Protein AF-A0A2V6Z487-F1 (afdb_monomer_lite)

Sequence (80 aa):
ARRGARSPQDYADCMAIMTEIGVIDLDLGTRLMRMSRFRNLLVHLYARVNDGEVHRVIREDLGDLERYLASVGRYLKAEI

Foldseek 3Di:
DPPPFDDAPFQLSVLVRCCVVPLAPPVLSVLRSVVRVVVVCCPPVVVPDDVVVVVCCVPPVCVSVVSNVVSNVVVVVVVD

pLDDT: mean 90.5, std 10.09, range [49.44, 98.0]

Radius of gyration: 14.31 Å; chains: 1; bounding box: 37×22×38 Å

Structure (mmCIF, N/CA/C/O backbone):
data_AF-A0A2V6Z487-F1
#
_entry.id   AF-A0A2V6Z487-F1
#
loop_
_atom_site.group_PDB
_atom_site.id
_atom_site.type_symbol
_atom_site.label_atom_id
_atom_site.label_alt_id
_atom_site.label_comp_id
_atom_site.label_asym_id
_atom_site.label_entity_id
_atom_site.label_seq_id
_atom_site.pdbx_PDB_ins_code
_atom_site.Cartn_x
_atom_site.Cartn_y
_atom_site.Cartn_z
_atom_site.occupancy
_atom_site.B_iso_or_equiv
_atom_site.auth_seq_id
_atom_site.auth_comp_id
_atom_site.auth_asym_id
_atom_site.auth_atom_id
_atom_site.pdbx_PDB_model_num
ATOM 1 N N . ALA A 1 1 ? 20.713 -4.599 -9.027 1.00 49.44 1 ALA A N 1
ATOM 2 C CA . ALA A 1 1 ? 20.898 -3.352 -9.797 1.00 49.44 1 ALA A CA 1
ATOM 3 C C . ALA A 1 1 ? 19.877 -2.312 -9.334 1.00 49.44 1 ALA A C 1
ATOM 5 O O . ALA A 1 1 ? 18.729 -2.685 -9.115 1.00 49.44 1 ALA A O 1
ATOM 6 N N . ARG A 1 2 ? 20.265 -1.038 -9.157 1.00 57.22 2 ARG A N 1
ATOM 7 C CA . ARG A 1 2 ? 19.293 0.067 -9.037 1.00 57.22 2 ARG A CA 1
ATOM 8 C C . ARG A 1 2 ? 18.617 0.203 -10.405 1.00 57.22 2 ARG A C 1
ATOM 10 O O . ARG A 1 2 ? 19.294 0.560 -11.361 1.00 57.22 2 ARG A O 1
ATOM 17 N N . ARG A 1 3 ? 17.329 -0.137 -10.515 1.00 66.38 3 ARG A N 1
ATOM 18 C CA . ARG A 1 3 ? 16.567 -0.149 -11.784 1.00 66.38 3 ARG A CA 1
ATOM 19 C C . ARG A 1 3 ? 16.201 1.262 -12.285 1.00 66.38 3 ARG A C 1
ATOM 21 O O . ARG A 1 3 ? 15.073 1.499 -12.684 1.00 66.38 3 ARG A O 1
ATOM 28 N N . GLY A 1 4 ? 17.104 2.235 -12.153 1.00 69.75 4 GLY A N 1
ATOM 29 C CA . GLY A 1 4 ? 16.842 3.640 -12.503 1.00 69.75 4 GLY A CA 1
ATOM 30 C C . GLY A 1 4 ? 15.816 4.364 -11.617 1.00 69.75 4 GLY A C 1
ATOM 31 O O . GLY A 1 4 ? 15.620 5.562 -11.778 1.00 69.75 4 GLY A O 1
ATOM 32 N N . ALA A 1 5 ? 15.191 3.673 -10.661 1.00 80.56 5 ALA A N 1
ATOM 33 C CA . ALA A 1 5 ? 14.241 4.262 -9.732 1.00 80.56 5 ALA A CA 1
ATOM 34 C C . ALA A 1 5 ? 14.928 5.175 -8.703 1.00 80.56 5 ALA A C 1
ATOM 36 O O . ALA A 1 5 ? 16.005 4.859 -8.180 1.00 80.56 5 ALA A O 1
ATOM 37 N N . ARG A 1 6 ? 14.262 6.286 -8.380 1.00 91.44 6 ARG A N 1
ATOM 38 C CA . ARG A 1 6 ? 14.608 7.144 -7.240 1.00 91.44 6 ARG A CA 1
ATOM 39 C C . ARG A 1 6 ? 14.452 6.383 -5.917 1.00 91.44 6 ARG A C 1
ATOM 41 O O . ARG A 1 6 ? 13.748 5.379 -5.845 1.00 91.44 6 ARG A O 1
ATOM 48 N N . SER A 1 7 ? 15.095 6.869 -4.859 1.00 90.94 7 SER A N 1
ATOM 49 C CA . SER A 1 7 ? 14.885 6.321 -3.515 1.00 90.94 7 SER A CA 1
ATOM 50 C C . SER A 1 7 ? 13.491 6.698 -2.992 1.00 90.94 7 SER A C 1
ATOM 52 O O . SER A 1 7 ? 13.104 7.861 -3.148 1.00 90.94 7 SER A O 1
ATOM 54 N N . PRO A 1 8 ? 12.758 5.767 -2.355 1.00 93.50 8 PRO A N 1
ATOM 55 C CA . PRO A 1 8 ? 11.496 6.084 -1.698 1.00 93.50 8 PRO A CA 1
ATOM 56 C C . PRO A 1 8 ? 11.727 6.941 -0.451 1.00 93.50 8 PRO A C 1
ATOM 58 O O . PRO A 1 8 ? 12.696 6.735 0.283 1.00 93.50 8 PRO A O 1
ATOM 61 N N . GLN A 1 9 ? 10.816 7.877 -0.200 1.00 94.06 9 GLN A N 1
ATOM 62 C CA . GLN A 1 9 ? 10.775 8.681 1.024 1.00 94.06 9 GLN A CA 1
ATOM 63 C C . GLN A 1 9 ? 10.016 7.974 2.155 1.00 94.06 9 GLN A C 1
ATOM 65 O O . GLN A 1 9 ? 10.367 8.121 3.324 1.00 94.06 9 GLN A O 1
ATOM 70 N N . ASP A 1 10 ? 8.995 7.185 1.810 1.00 93.94 10 ASP A N 1
ATOM 71 C CA . ASP A 1 10 ? 8.197 6.391 2.740 1.00 93.94 10 ASP A CA 1
ATOM 72 C C . ASP A 1 10 ? 7.600 5.140 2.057 1.00 93.94 10 ASP A C 1
ATOM 74 O O . ASP A 1 10 ? 7.859 4.854 0.887 1.00 93.94 10 ASP A O 1
ATOM 78 N N . TYR A 1 11 ? 6.794 4.367 2.793 1.00 92.75 11 TYR A N 1
ATOM 79 C CA . TYR A 1 11 ? 6.168 3.150 2.265 1.00 92.75 11 TYR A CA 1
ATOM 80 C C . TYR A 1 11 ? 5.131 3.397 1.164 1.00 92.75 11 TYR A C 1
ATOM 82 O O . TYR A 1 11 ? 4.995 2.558 0.275 1.00 92.75 11 TYR A O 1
ATOM 90 N N . ALA A 1 12 ? 4.387 4.504 1.212 1.00 96.06 12 ALA A N 1
ATOM 91 C CA . ALA A 1 12 ? 3.455 4.833 0.138 1.00 96.06 12 ALA A CA 1
ATOM 92 C C . ALA A 1 12 ? 4.237 5.219 -1.126 1.00 96.06 12 ALA A C 1
ATOM 94 O O . ALA A 1 12 ? 3.873 4.821 -2.230 1.00 96.06 12 ALA A O 1
ATOM 95 N N . ASP A 1 13 ? 5.357 5.913 -0.956 1.00 96.31 13 ASP A N 1
ATOM 96 C CA . ASP A 1 13 ? 6.246 6.312 -2.036 1.00 96.31 13 ASP A CA 1
ATOM 97 C C . ASP A 1 13 ? 6.910 5.110 -2.730 1.00 96.31 13 ASP A C 1
ATOM 99 O O . ASP A 1 13 ? 7.107 5.129 -3.942 1.00 96.31 13 ASP A O 1
ATOM 103 N N . CYS A 1 14 ? 7.150 4.003 -2.012 1.00 95.62 14 CYS A N 1
ATOM 10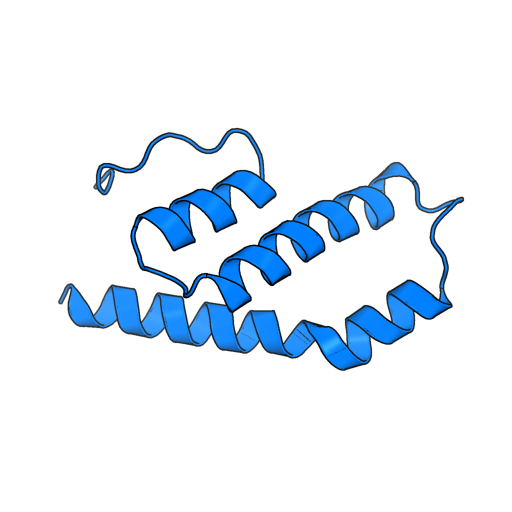4 C CA . CYS A 1 14 ? 7.525 2.732 -2.644 1.00 95.62 14 CYS A CA 1
ATOM 105 C C . CYS A 1 14 ? 6.488 2.288 -3.689 1.00 95.62 14 CYS A C 1
ATOM 107 O O . CYS A 1 14 ? 6.856 1.906 -4.798 1.00 95.62 14 CYS A O 1
ATOM 109 N N . MET A 1 15 ? 5.196 2.353 -3.352 1.00 96.62 15 MET A N 1
ATOM 110 C CA . MET A 1 15 ? 4.116 1.937 -4.256 1.00 96.62 15 MET A CA 1
ATOM 111 C C . MET A 1 15 ? 3.968 2.907 -5.433 1.00 96.62 15 MET A C 1
ATOM 113 O O . MET A 1 15 ? 3.727 2.471 -6.560 1.00 96.62 15 MET A O 1
ATOM 117 N N . ALA A 1 16 ? 4.182 4.206 -5.199 1.00 96.81 16 ALA A N 1
ATOM 118 C CA . ALA A 1 16 ? 4.229 5.211 -6.258 1.00 96.81 16 ALA A CA 1
ATOM 119 C C . ALA A 1 16 ? 5.350 4.903 -7.261 1.00 96.81 16 ALA A C 1
ATOM 121 O O . ALA A 1 16 ? 5.079 4.743 -8.448 1.00 96.81 16 ALA A O 1
ATOM 122 N N . ILE A 1 17 ? 6.578 4.690 -6.781 1.00 96.38 17 ILE A N 1
ATOM 123 C CA . ILE A 1 17 ? 7.728 4.342 -7.626 1.00 96.38 17 ILE A CA 1
ATOM 124 C C . ILE A 1 17 ? 7.459 3.061 -8.417 1.00 96.38 17 ILE A C 1
ATOM 126 O O . ILE A 1 17 ? 7.703 3.025 -9.617 1.00 96.38 17 ILE A O 1
ATOM 130 N N . MET A 1 18 ? 6.929 2.013 -7.779 1.00 95.56 18 MET A N 1
ATOM 131 C CA . MET A 1 18 ? 6.601 0.758 -8.468 1.00 95.56 18 MET A CA 1
ATOM 132 C C . MET A 1 18 ? 5.562 0.943 -9.579 1.00 95.56 18 MET A C 1
ATOM 134 O O . MET A 1 18 ? 5.613 0.229 -10.579 1.00 95.56 18 MET A O 1
ATOM 138 N N . THR A 1 19 ? 4.657 1.908 -9.424 1.00 96.56 19 THR A N 1
ATOM 139 C CA . THR A 1 19 ? 3.707 2.307 -10.469 1.00 96.56 19 THR A CA 1
ATOM 140 C C . THR A 1 19 ? 4.413 3.082 -11.585 1.00 96.56 19 THR A C 1
ATOM 142 O O . THR A 1 19 ? 4.219 2.769 -12.756 1.00 96.56 19 THR A O 1
ATOM 145 N N . GLU A 1 20 ? 5.280 4.044 -11.237 1.00 95.19 20 GLU A N 1
ATOM 146 C CA . GLU A 1 20 ? 6.071 4.851 -12.185 1.00 95.19 20 GLU A CA 1
ATOM 147 C C . GLU A 1 20 ? 6.921 3.971 -13.119 1.00 95.19 20 GLU A C 1
ATOM 149 O O . GLU A 1 20 ? 7.003 4.239 -14.315 1.00 95.19 20 GLU A O 1
ATOM 154 N N . ILE A 1 21 ? 7.520 2.898 -12.589 1.00 93.44 21 ILE A N 1
ATOM 155 C CA . ILE A 1 21 ? 8.338 1.955 -13.372 1.00 93.44 21 ILE A CA 1
ATOM 156 C C . ILE A 1 21 ? 7.539 0.780 -13.966 1.00 93.44 21 ILE A C 1
ATOM 158 O O . ILE A 1 21 ? 8.134 -0.160 -14.492 1.00 93.44 21 ILE A O 1
ATOM 162 N N . GLY A 1 22 ? 6.206 0.803 -13.871 1.00 93.62 22 GLY A N 1
ATOM 163 C CA . GLY A 1 22 ? 5.322 -0.173 -14.518 1.00 93.62 22 GLY A CA 1
ATOM 164 C C . GLY A 1 22 ? 5.300 -1.573 -13.895 1.00 93.62 22 GLY A C 1
ATOM 165 O O . GLY A 1 22 ? 4.875 -2.523 -14.551 1.00 93.62 22 GLY A O 1
ATOM 166 N N . VAL A 1 23 ? 5.738 -1.736 -12.642 1.00 96.00 23 VAL A N 1
ATOM 167 C CA . VAL A 1 23 ? 5.661 -3.029 -11.930 1.00 96.00 23 VAL A CA 1
ATOM 168 C C . VAL A 1 23 ? 4.218 -3.358 -11.544 1.00 96.00 23 VAL A C 1
ATOM 170 O O . VAL A 1 23 ? 3.821 -4.522 -11.562 1.00 96.00 23 VAL A O 1
ATOM 173 N N . ILE A 1 24 ? 3.438 -2.339 -11.185 1.00 97.31 24 ILE A N 1
ATOM 174 C CA . ILE A 1 24 ? 2.013 -2.432 -10.854 1.00 97.31 24 ILE A CA 1
ATOM 175 C C . ILE A 1 24 ? 1.229 -1.383 -11.642 1.00 97.31 24 ILE A C 1
ATOM 177 O O . ILE A 1 24 ? 1.773 -0.344 -12.010 1.00 97.31 24 ILE A O 1
ATOM 181 N N . ASP A 1 25 ? -0.048 -1.659 -11.905 1.00 97.75 25 ASP A N 1
ATOM 182 C CA . ASP A 1 25 ? -0.936 -0.702 -12.564 1.00 97.75 25 ASP A CA 1
ATOM 183 C C . ASP A 1 25 ? -1.328 0.465 -11.632 1.00 97.75 25 ASP A C 1
ATOM 185 O O . ASP A 1 25 ? -1.176 0.392 -10.410 1.00 97.75 25 ASP A O 1
ATOM 189 N N . LEU A 1 26 ? -1.835 1.556 -12.217 1.00 97.81 26 LEU A N 1
ATOM 190 C CA . LEU A 1 26 ? -2.175 2.786 -11.492 1.00 97.81 26 LEU A CA 1
ATOM 191 C C . LEU A 1 26 ? -3.282 2.596 -10.442 1.00 97.81 26 LEU A C 1
ATOM 193 O O . LEU A 1 26 ? -3.242 3.241 -9.388 1.00 97.81 26 LEU A O 1
ATOM 197 N N . ASP A 1 27 ? -4.261 1.730 -10.714 1.00 98.00 27 ASP A N 1
ATOM 198 C CA . ASP A 1 27 ? -5.342 1.426 -9.772 1.00 98.00 27 ASP A CA 1
ATOM 199 C C . ASP A 1 27 ? -4.771 0.733 -8.530 1.00 98.00 27 ASP A C 1
ATOM 201 O O . ASP A 1 27 ? -4.912 1.229 -7.406 1.00 98.00 27 ASP A O 1
ATOM 205 N N . LEU A 1 28 ? -4.034 -0.357 -8.742 1.00 97.94 28 LEU A N 1
ATOM 206 C CA . LEU A 1 28 ? -3.396 -1.120 -7.680 1.00 97.94 28 LEU A CA 1
ATOM 207 C C . LEU A 1 28 ? -2.400 -0.259 -6.896 1.00 97.94 28 LEU A C 1
ATOM 209 O O . LEU A 1 28 ? -2.427 -0.258 -5.666 1.00 97.94 28 LEU A O 1
ATOM 213 N N . GLY A 1 29 ? -1.571 0.527 -7.584 1.00 97.88 29 GLY A N 1
ATOM 214 C CA . GLY A 1 29 ? -0.643 1.465 -6.956 1.00 97.88 29 GLY A CA 1
ATOM 215 C C . GLY A 1 29 ? -1.347 2.446 -6.024 1.00 97.88 29 GLY A C 1
ATOM 216 O O . GLY A 1 29 ? -0.964 2.595 -4.861 1.00 97.88 29 GLY A O 1
ATOM 217 N N . THR A 1 30 ? -2.440 3.056 -6.486 1.00 97.75 30 THR A N 1
ATOM 218 C CA . THR A 1 30 ? -3.229 4.000 -5.682 1.00 97.75 30 THR A CA 1
ATOM 219 C C . THR A 1 30 ? -3.818 3.346 -4.434 1.00 97.75 30 THR A C 1
ATOM 221 O O . THR A 1 30 ? -3.777 3.941 -3.349 1.00 97.75 30 THR A O 1
ATOM 224 N N . ARG A 1 31 ? -4.342 2.123 -4.557 1.00 97.44 31 ARG A N 1
ATOM 225 C CA . ARG A 1 31 ? -4.907 1.376 -3.424 1.00 97.44 31 ARG A CA 1
ATOM 226 C C . ARG A 1 31 ? -3.828 0.970 -2.419 1.00 97.44 31 ARG A C 1
ATOM 228 O O . ARG A 1 31 ? -3.989 1.226 -1.225 1.00 97.44 31 ARG A O 1
ATOM 235 N N . LEU A 1 32 ? -2.682 0.474 -2.884 1.00 97.38 32 LEU A N 1
ATOM 236 C CA . LEU A 1 32 ? -1.561 0.103 -2.018 1.00 97.38 32 LEU A CA 1
ATOM 237 C C . LEU A 1 32 ? -0.965 1.312 -1.284 1.00 97.38 32 LEU A C 1
ATOM 239 O O . LEU A 1 32 ? -0.687 1.210 -0.092 1.00 97.38 32 LEU A O 1
ATOM 243 N N . MET A 1 33 ? -0.859 2.485 -1.924 1.00 97.06 33 MET A N 1
ATOM 244 C CA . MET A 1 33 ? -0.464 3.719 -1.228 1.00 97.06 33 MET A CA 1
ATOM 245 C C . MET A 1 33 ? -1.414 4.063 -0.071 1.00 97.06 33 MET A C 1
ATOM 247 O O . MET A 1 33 ? -0.972 4.496 0.997 1.00 97.06 33 MET A O 1
ATOM 251 N N . ARG A 1 34 ? -2.733 3.917 -0.274 1.00 95.31 34 ARG A N 1
ATOM 252 C CA . ARG A 1 34 ? -3.734 4.149 0.782 1.00 95.31 34 ARG A CA 1
ATOM 253 C C . ARG A 1 34 ? -3.575 3.133 1.907 1.00 95.31 34 ARG A C 1
ATOM 255 O O . ARG A 1 34 ? -3.542 3.534 3.067 1.00 95.31 34 ARG A O 1
ATOM 262 N N . MET A 1 35 ? -3.3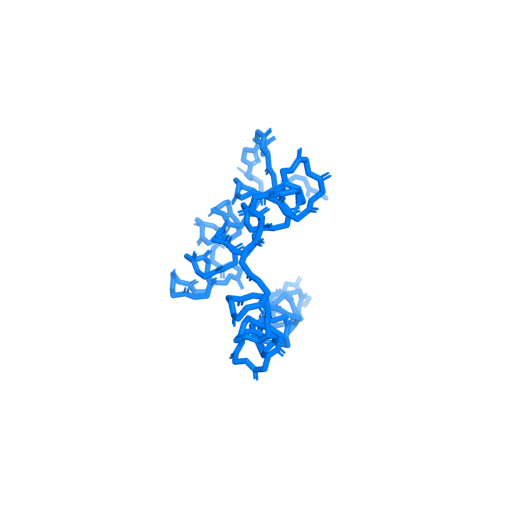79 1.860 1.573 1.00 95.12 35 ME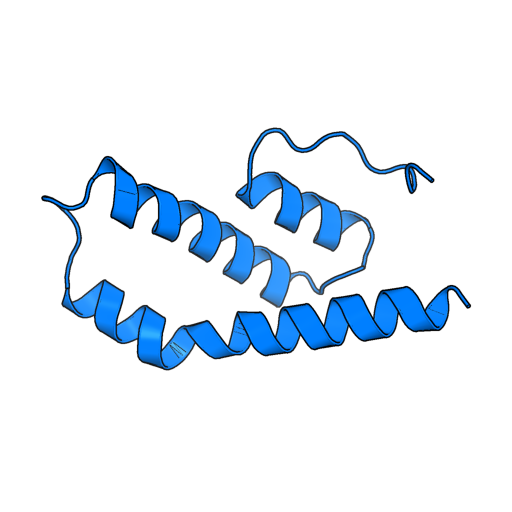T A N 1
ATOM 263 C CA . MET A 1 35 ? -3.136 0.799 2.551 1.00 95.12 35 MET A CA 1
ATOM 264 C C . MET A 1 35 ? -1.858 1.042 3.374 1.00 95.12 35 MET A C 1
ATOM 266 O O . MET A 1 35 ? -1.878 0.885 4.595 1.00 95.12 35 MET A O 1
ATOM 270 N N . SER A 1 36 ? -0.765 1.512 2.758 1.00 94.31 36 SER A N 1
ATOM 271 C CA . SER A 1 36 ? 0.464 1.886 3.477 1.00 94.31 36 SER A CA 1
ATOM 272 C C . SER A 1 36 ? 0.226 2.999 4.502 1.00 94.31 36 SER A C 1
ATOM 274 O O . SER A 1 36 ? 0.763 2.947 5.609 1.00 94.31 36 SER A O 1
ATOM 276 N N . ARG A 1 37 ? -0.613 3.988 4.170 1.00 92.12 37 ARG A N 1
ATOM 277 C CA . ARG A 1 37 ? -1.004 5.054 5.110 1.00 92.12 37 ARG A CA 1
ATOM 278 C C . ARG A 1 37 ? -1.934 4.532 6.203 1.00 92.12 37 ARG A C 1
ATOM 280 O O . ARG A 1 37 ? -1.742 4.876 7.367 1.00 92.12 37 ARG A O 1
ATOM 287 N N . PHE A 1 38 ? -2.880 3.660 5.855 1.00 91.94 38 PHE A N 1
ATOM 288 C CA . PHE A 1 38 ? -3.779 3.020 6.815 1.00 91.94 38 PHE A CA 1
ATOM 289 C C . PHE A 1 38 ? -3.002 2.231 7.874 1.00 91.94 38 PHE A C 1
ATOM 291 O O . PHE A 1 38 ? -3.240 2.399 9.067 1.00 91.94 38 PHE A O 1
ATOM 298 N N . ARG A 1 39 ? -1.967 1.479 7.476 1.00 89.81 39 ARG A N 1
ATOM 299 C CA . ARG A 1 39 ? -1.058 0.801 8.417 1.00 89.81 39 ARG A CA 1
ATOM 300 C C . ARG A 1 39 ? -0.437 1.762 9.437 1.00 89.81 39 ARG A C 1
ATOM 302 O O . ARG A 1 39 ? -0.265 1.389 10.595 1.00 89.81 39 ARG A O 1
ATOM 309 N N . ASN A 1 40 ? -0.093 2.989 9.042 1.00 88.12 40 ASN A N 1
ATOM 310 C CA . ASN A 1 40 ? 0.459 3.976 9.976 1.00 88.12 40 ASN A CA 1
ATOM 311 C C . ASN A 1 40 ? -0.592 4.472 10.974 1.00 88.12 40 ASN A C 1
ATOM 313 O O . ASN A 1 40 ? -0.260 4.660 12.144 1.00 88.12 40 ASN A O 1
ATOM 317 N N . LEU A 1 41 ? -1.850 4.620 10.544 1.00 87.31 41 LEU A N 1
ATOM 318 C CA . LEU A 1 41 ? -2.970 4.933 11.432 1.00 87.31 41 LEU A CA 1
ATOM 319 C C . LEU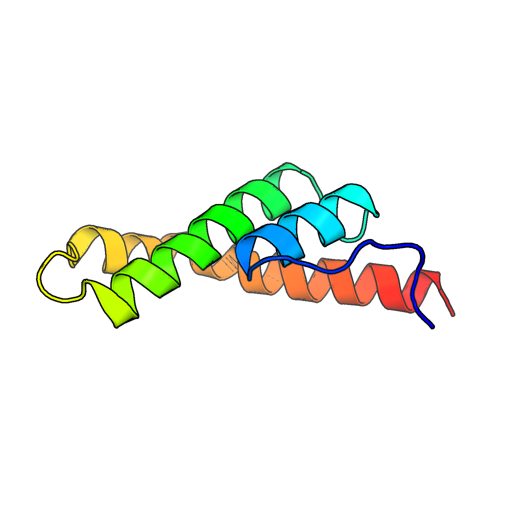 A 1 41 ? -3.157 3.830 12.487 1.00 87.31 41 LEU A C 1
ATOM 321 O O . LEU A 1 41 ? -3.262 4.141 13.671 1.00 87.31 41 LEU A O 1
ATOM 325 N N . LEU A 1 42 ? -3.101 2.558 12.071 1.00 89.62 42 LEU A N 1
ATOM 326 C CA . LEU A 1 42 ? -3.234 1.405 12.970 1.00 89.62 42 LEU A CA 1
ATOM 327 C C . LEU A 1 42 ? -2.163 1.361 14.061 1.00 89.62 42 LEU A C 1
ATOM 329 O O . LEU A 1 42 ? -2.458 0.996 15.191 1.00 89.62 42 LEU A O 1
ATOM 333 N N . VAL A 1 43 ? -0.919 1.718 13.735 1.00 88.56 43 VAL A N 1
ATOM 334 C CA . VAL A 1 43 ? 0.199 1.623 14.686 1.00 88.56 43 VAL A CA 1
ATOM 335 C C . VAL A 1 43 ? 0.312 2.869 15.565 1.00 88.56 43 VAL A C 1
ATOM 337 O O . VAL A 1 43 ? 0.550 2.754 16.765 1.00 88.56 43 VAL A O 1
ATOM 340 N N . HIS A 1 44 ? 0.153 4.065 14.993 1.00 86.38 44 HIS A N 1
ATOM 341 C CA . HIS A 1 44 ? 0.443 5.319 15.699 1.00 86.38 44 HIS A CA 1
ATOM 342 C C . HIS A 1 44 ? -0.786 5.995 16.307 1.00 86.38 44 HIS A C 1
ATOM 344 O O . HIS A 1 44 ? -0.649 6.780 17.241 1.00 86.38 44 HIS A O 1
ATOM 350 N N . LEU A 1 45 ? -1.981 5.714 15.788 1.00 84.62 45 LEU A N 1
ATOM 351 C CA . LEU A 1 45 ? -3.222 6.393 16.164 1.00 84.62 45 LEU A CA 1
ATOM 352 C C . LEU A 1 45 ? -4.323 5.392 16.530 1.00 84.62 45 LEU A C 1
ATOM 354 O O . LEU A 1 45 ? -5.499 5.708 16.382 1.00 84.62 45 LEU A O 1
ATOM 358 N N . TYR A 1 46 ? -3.952 4.214 17.045 1.00 76.31 46 TYR A N 1
ATOM 359 C CA . TYR A 1 46 ? -4.875 3.110 17.342 1.00 76.31 46 TYR A CA 1
ATOM 360 C C . TYR A 1 46 ? -6.096 3.530 18.179 1.00 76.31 46 TYR A C 1
ATOM 362 O O . TYR A 1 46 ? -7.198 3.068 17.923 1.00 76.31 46 TYR A O 1
ATOM 370 N N . ALA A 1 47 ? -5.941 4.477 19.113 1.00 77.88 47 ALA A N 1
ATOM 371 C CA . ALA A 1 47 ? -7.042 4.995 19.934 1.00 77.88 47 ALA A CA 1
ATOM 372 C C . ALA A 1 47 ? -8.115 5.780 19.146 1.00 77.88 47 ALA A C 1
ATOM 374 O O . ALA A 1 47 ? -9.168 6.101 19.688 1.00 77.88 47 ALA A O 1
ATOM 375 N N . ARG A 1 48 ? -7.838 6.140 17.888 1.00 79.31 48 ARG A N 1
ATOM 376 C CA . ARG A 1 48 ? -8.739 6.868 16.980 1.00 79.31 48 ARG A CA 1
ATOM 377 C C . ARG A 1 48 ? -9.155 6.035 15.767 1.00 79.31 48 ARG A C 1
ATOM 379 O O . ARG A 1 48 ? -9.827 6.559 14.882 1.00 79.31 48 ARG A O 1
ATOM 386 N N . VAL A 1 49 ? -8.722 4.779 15.696 1.00 83.00 49 VAL A N 1
ATOM 387 C CA . VAL A 1 49 ? -9.053 3.879 14.592 1.00 83.00 49 VAL A CA 1
ATOM 388 C C . VAL A 1 49 ? -10.502 3.422 14.733 1.00 83.00 49 VAL A C 1
ATOM 390 O O . VAL A 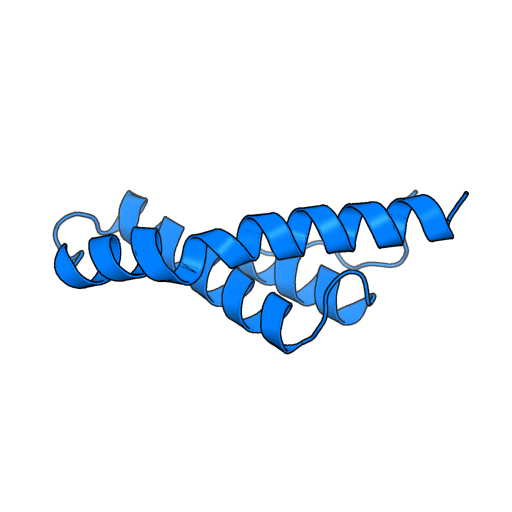1 49 ? -10.955 3.080 15.820 1.00 83.00 49 VAL A O 1
ATOM 393 N N . ASN A 1 50 ? -11.237 3.432 13.622 1.00 87.56 50 ASN A N 1
ATOM 394 C CA . ASN A 1 50 ? -12.598 2.919 13.563 1.00 87.56 50 ASN A CA 1
ATOM 395 C C . ASN A 1 50 ? -12.575 1.417 13.244 1.00 87.56 50 ASN A C 1
ATOM 397 O O . ASN A 1 50 ? -12.206 1.027 12.137 1.00 87.56 50 ASN A O 1
ATOM 401 N N . ASP A 1 51 ? -13.021 0.581 14.180 1.00 89.19 51 ASP A N 1
ATOM 402 C CA . ASP A 1 51 ? -13.030 -0.881 14.018 1.00 89.19 51 ASP A CA 1
ATOM 403 C C . ASP A 1 51 ? -13.834 -1.359 12.797 1.00 89.19 51 ASP A C 1
ATOM 405 O O . ASP A 1 51 ? -13.467 -2.343 12.153 1.00 89.19 51 ASP A O 1
ATOM 409 N N . GLY A 1 52 ? -14.905 -0.650 12.428 1.00 92.06 52 GLY A N 1
ATOM 410 C CA . GLY A 1 52 ? -15.692 -0.945 11.231 1.00 92.06 52 GLY A CA 1
ATOM 411 C C . GLY A 1 52 ? -14.901 -0.725 9.941 1.00 92.06 52 GLY A C 1
ATOM 412 O O . GLY A 1 52 ? -14.997 -1.528 9.011 1.00 92.06 52 GLY A O 1
ATOM 413 N N . GLU A 1 53 ? -14.066 0.314 9.896 1.00 89.50 53 GLU A N 1
ATOM 414 C CA . GLU A 1 53 ? -13.153 0.556 8.776 1.00 89.50 53 GLU A CA 1
ATOM 415 C C . GLU A 1 53 ? -12.071 -0.528 8.700 1.00 89.50 53 GLU A C 1
ATOM 417 O O . GLU A 1 53 ? -11.819 -1.061 7.619 1.00 89.50 53 GLU A O 1
ATOM 422 N N . VAL A 1 54 ? -11.491 -0.920 9.840 1.00 92.00 54 VAL A N 1
ATOM 423 C CA . VAL A 1 54 ? -10.517 -2.023 9.913 1.00 92.00 54 VAL A CA 1
ATOM 424 C C . VAL A 1 54 ? -11.126 -3.320 9.396 1.00 92.00 54 VAL A C 1
ATOM 426 O O . VAL A 1 54 ? -10.539 -3.982 8.541 1.00 92.00 54 VAL A O 1
ATOM 429 N N . HIS A 1 55 ? -12.320 -3.665 9.875 1.00 93.50 55 HIS A N 1
ATOM 430 C CA . HIS A 1 55 ? -13.028 -4.866 9.454 1.00 93.50 55 HIS A CA 1
ATOM 431 C C . HIS A 1 55 ? -13.308 -4.858 7.944 1.00 93.50 55 HIS A C 1
ATOM 433 O O . HIS A 1 55 ? -13.092 -5.868 7.272 1.00 93.50 55 HIS A O 1
ATOM 439 N N . ARG A 1 56 ? -13.728 -3.712 7.393 1.00 93.62 56 ARG A N 1
ATOM 440 C CA . ARG A 1 56 ? -13.939 -3.544 5.952 1.00 93.62 56 ARG A CA 1
ATOM 441 C C . ARG A 1 56 ? -12.644 -3.776 5.166 1.00 93.62 56 ARG A C 1
ATOM 443 O O . ARG A 1 56 ? -12.645 -4.588 4.247 1.00 93.62 56 ARG A O 1
ATOM 450 N N . VAL A 1 57 ? -11.538 -3.138 5.559 1.00 92.00 57 VAL A N 1
ATOM 451 C CA . VAL A 1 57 ? -10.227 -3.290 4.894 1.00 92.00 57 VAL A CA 1
ATOM 452 C C . VAL A 1 57 ? -9.758 -4.748 4.913 1.00 92.00 57 VAL A C 1
ATOM 454 O O . VAL A 1 57 ? -9.335 -5.270 3.884 1.00 92.00 57 VAL A O 1
ATOM 457 N N . ILE A 1 58 ? -9.885 -5.435 6.053 1.00 91.75 58 ILE A N 1
ATOM 458 C CA . ILE A 1 58 ? -9.513 -6.853 6.177 1.00 91.75 58 ILE A CA 1
ATOM 459 C C . ILE A 1 58 ? -10.337 -7.732 5.222 1.00 91.75 58 ILE A C 1
ATOM 461 O O . ILE A 1 58 ? -9.814 -8.694 4.666 1.00 91.75 58 ILE A O 1
ATOM 465 N N . ARG A 1 59 ? -11.622 -7.427 5.020 1.00 93.94 59 ARG A N 1
ATOM 466 C CA . ARG A 1 59 ? -12.506 -8.249 4.182 1.00 93.94 59 ARG A CA 1
ATOM 467 C C . ARG A 1 59 ? -12.428 -7.931 2.693 1.00 93.94 59 ARG A C 1
ATOM 469 O O . ARG A 1 59 ? -12.579 -8.840 1.885 1.00 93.94 59 ARG A O 1
ATOM 476 N N . GLU A 1 60 ? -12.259 -6.664 2.337 1.00 94.00 60 GLU A N 1
ATOM 477 C CA . GLU A 1 60 ? -12.456 -6.182 0.963 1.00 94.00 60 GLU A CA 1
ATOM 478 C C . GLU A 1 60 ? -11.145 -5.841 0.252 1.00 94.00 60 GLU A C 1
ATOM 480 O O . GLU A 1 60 ? -11.055 -5.980 -0.967 1.00 94.00 60 GLU A O 1
ATOM 485 N N . ASP A 1 61 ? -10.120 -5.415 0.995 1.00 93.94 61 ASP A N 1
ATOM 486 C CA . ASP A 1 61 ? -8.926 -4.801 0.407 1.00 93.94 61 ASP A CA 1
ATOM 487 C C . ASP A 1 61 ? -7.684 -5.715 0.455 1.00 93.94 61 ASP A C 1
ATOM 489 O O . ASP A 1 61 ? -6.723 -5.478 -0.277 1.00 93.94 61 ASP A O 1
ATOM 493 N N . LEU A 1 62 ? -7.692 -6.817 1.223 1.00 94.31 62 LEU A N 1
ATOM 494 C CA . LEU A 1 62 ? -6.538 -7.737 1.293 1.00 94.31 62 LEU A CA 1
ATOM 495 C C . LEU A 1 62 ? -6.200 -8.423 -0.041 1.00 94.31 62 LEU A C 1
ATOM 497 O O . LEU A 1 62 ? -5.040 -8.776 -0.257 1.00 94.31 62 LEU A O 1
ATOM 501 N N . GLY A 1 63 ? -7.162 -8.553 -0.962 1.00 96.75 63 GLY A N 1
ATOM 502 C CA . GLY A 1 63 ? -6.918 -9.090 -2.308 1.00 96.75 63 GLY A CA 1
ATOM 503 C C . GLY A 1 63 ? -5.911 -8.268 -3.128 1.00 96.75 63 GLY A C 1
ATOM 504 O O . GLY A 1 63 ? -5.280 -8.788 -4.051 1.00 96.75 63 GLY A O 1
ATOM 505 N N . ASP A 1 64 ? -5.676 -7.004 -2.766 1.00 96.69 64 ASP A N 1
ATOM 506 C CA . ASP A 1 64 ? -4.642 -6.190 -3.409 1.00 96.69 64 ASP A CA 1
ATOM 507 C C . ASP A 1 64 ? -3.225 -6.703 -3.125 1.00 96.69 64 ASP A C 1
ATOM 509 O O . ASP A 1 64 ? -2.338 -6.539 -3.965 1.00 96.69 64 ASP A O 1
ATOM 513 N N . LEU A 1 65 ? -2.999 -7.385 -1.996 1.00 96.12 65 LEU A N 1
ATOM 514 C CA . LEU A 1 65 ? -1.712 -8.026 -1.703 1.00 96.12 65 LEU A CA 1
ATOM 515 C C . LEU A 1 65 ? -1.435 -9.186 -2.665 1.00 96.12 65 LEU A C 1
ATOM 517 O O . LEU A 1 65 ? -0.308 -9.354 -3.129 1.00 96.12 65 LEU A O 1
ATOM 521 N N . GLU A 1 66 ? -2.461 -9.955 -3.025 1.00 97.31 66 GLU A N 1
ATOM 522 C CA . GLU A 1 66 ? -2.338 -11.033 -4.009 1.00 97.31 66 GLU A CA 1
ATOM 523 C C . GLU A 1 66 ? -2.078 -10.468 -5.412 1.00 97.31 66 GLU A C 1
ATOM 525 O O . GLU A 1 66 ? -1.161 -10.920 -6.108 1.00 97.31 66 GLU A O 1
ATOM 530 N N . ARG A 1 67 ? -2.813 -9.414 -5.807 1.00 97.56 67 ARG A N 1
ATOM 531 C CA . ARG A 1 67 ? -2.567 -8.683 -7.065 1.00 97.56 67 ARG A CA 1
ATOM 532 C C . ARG A 1 67 ? -1.145 -8.125 -7.121 1.00 97.56 67 ARG A C 1
ATOM 534 O O . ARG A 1 67 ? -0.503 -8.191 -8.175 1.00 97.56 67 ARG A O 1
ATOM 541 N N . TYR A 1 68 ? -0.643 -7.602 -6.004 1.00 97.75 68 TYR A N 1
ATOM 542 C CA . TYR A 1 68 ? 0.722 -7.100 -5.878 1.00 97.75 68 TYR A CA 1
ATOM 543 C C . TYR A 1 68 ? 1.751 -8.209 -6.108 1.00 97.75 68 TYR A C 1
ATOM 545 O O . TYR A 1 68 ? 2.604 -8.073 -6.987 1.00 97.75 68 TYR A O 1
ATOM 553 N N . LEU A 1 69 ? 1.633 -9.335 -5.394 1.00 97.56 69 LEU A N 1
ATOM 554 C CA . LEU A 1 69 ? 2.540 -10.478 -5.543 1.00 97.56 69 LEU A CA 1
ATOM 555 C C . LEU A 1 69 ? 2.552 -11.011 -6.981 1.00 97.56 69 LEU A C 1
ATOM 557 O O . LEU A 1 69 ? 3.621 -11.262 -7.540 1.00 97.56 69 LEU A O 1
ATOM 561 N N . ALA A 1 70 ? 1.380 -11.124 -7.611 1.00 97.56 70 ALA A N 1
ATOM 562 C CA . ALA A 1 70 ? 1.271 -11.556 -9.000 1.00 97.56 70 ALA A CA 1
ATOM 563 C C . ALA A 1 70 ? 1.956 -10.577 -9.971 1.00 97.56 70 ALA A C 1
ATOM 565 O O . ALA A 1 70 ? 2.635 -11.006 -10.904 1.00 97.56 70 ALA A O 1
ATOM 566 N N . SER A 1 71 ? 1.801 -9.270 -9.753 1.00 96.94 71 SER A N 1
ATOM 567 C CA . SER A 1 71 ? 2.391 -8.231 -10.606 1.00 96.94 71 SER A CA 1
ATOM 568 C C . SER A 1 71 ? 3.913 -8.181 -10.479 1.00 96.94 71 SER A C 1
ATOM 570 O O . SER A 1 71 ? 4.610 -8.228 -11.491 1.00 96.94 71 SER A O 1
ATOM 572 N N . VAL A 1 72 ? 4.436 -8.230 -9.249 1.00 95.81 72 VAL A N 1
ATOM 573 C CA . VAL A 1 72 ? 5.880 -8.353 -8.994 1.00 95.81 72 VAL A CA 1
ATOM 574 C C . VAL A 1 72 ? 6.433 -9.634 -9.618 1.00 95.81 72 VAL A C 1
ATOM 576 O O . VAL A 1 72 ? 7.466 -9.596 -10.282 1.00 95.81 72 VAL A O 1
ATOM 579 N N . GLY A 1 73 ? 5.736 -10.763 -9.464 1.00 96.00 73 GLY A N 1
ATOM 580 C CA . GLY A 1 73 ? 6.138 -12.034 -10.062 1.00 96.00 73 GLY A CA 1
ATOM 581 C C . GLY A 1 73 ? 6.201 -11.989 -11.592 1.00 96.00 73 GLY A C 1
ATOM 582 O O . GLY A 1 73 ? 7.155 -12.503 -12.173 1.00 96.00 73 GLY A O 1
ATOM 583 N N . ARG A 1 74 ? 5.222 -11.354 -12.255 1.00 95.19 74 ARG A N 1
ATOM 584 C CA . ARG A 1 74 ? 5.247 -11.138 -13.715 1.00 95.19 74 ARG A CA 1
ATOM 585 C C . ARG A 1 74 ? 6.414 -10.252 -14.132 1.00 95.19 74 ARG A C 1
ATOM 587 O O . ARG A 1 74 ? 7.137 -10.616 -15.052 1.00 95.19 74 ARG A O 1
ATOM 594 N N . TYR A 1 75 ? 6.614 -9.140 -13.431 1.00 93.00 75 TYR A N 1
ATOM 595 C CA . TYR A 1 75 ? 7.699 -8.207 -13.712 1.00 93.00 75 TYR A CA 1
ATOM 596 C C . TYR A 1 75 ? 9.074 -8.878 -13.59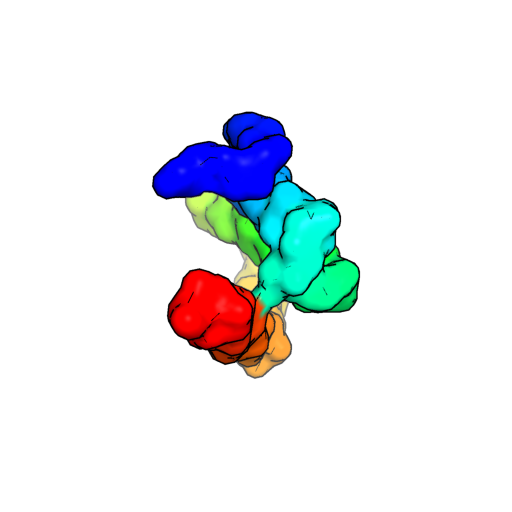2 1.00 93.00 75 TYR A C 1
ATOM 598 O O . TYR A 1 75 ? 9.899 -8.751 -14.483 1.00 93.00 75 TYR A O 1
ATOM 606 N N . LEU A 1 76 ? 9.310 -9.664 -12.535 1.00 91.69 76 LEU A N 1
ATOM 607 C CA . LEU A 1 76 ? 10.580 -10.375 -12.360 1.00 91.69 76 LEU A CA 1
ATOM 608 C C . LEU A 1 76 ? 10.821 -11.464 -13.415 1.00 91.69 76 LEU A C 1
ATOM 610 O O . LEU A 1 76 ? 11.972 -11.711 -13.752 1.00 91.69 76 LEU A O 1
ATOM 614 N N . LYS A 1 77 ? 9.766 -12.117 -13.921 1.00 92.19 77 LYS A N 1
ATOM 615 C CA . LYS A 1 77 ? 9.882 -13.135 -14.979 1.00 92.19 77 LYS A CA 1
ATOM 616 C C . LYS A 1 77 ? 10.143 -12.542 -16.358 1.00 92.19 77 LYS A C 1
ATOM 618 O O . LYS A 1 77 ? 10.841 -13.168 -17.132 1.00 92.19 77 LYS A O 1
ATOM 623 N N . ALA A 1 78 ? 9.572 -11.379 -16.666 1.00 82.06 78 ALA A N 1
ATOM 624 C CA . ALA A 1 78 ? 9.781 -10.708 -17.950 1.00 82.06 78 ALA A CA 1
ATOM 625 C C . ALA A 1 78 ? 11.230 -10.217 -18.149 1.00 82.06 78 ALA A C 1
ATOM 627 O O . ALA A 1 78 ? 11.618 -9.877 -19.260 1.00 82.06 78 ALA A O 1
ATOM 628 N N . GLU A 1 79 ? 12.009 -10.178 -17.069 1.00 63.41 79 GLU A N 1
ATOM 629 C CA . GLU A 1 79 ? 13.396 -9.707 -17.027 1.00 63.41 79 GLU A CA 1
ATOM 630 C C . GLU A 1 79 ? 14.431 -10.852 -17.085 1.00 63.41 79 GLU A C 1
ATOM 632 O O . GLU A 1 79 ? 15.631 -10.581 -17.028 1.00 63.41 79 GLU A O 1
ATOM 637 N N . ILE A 1 80 ? 13.982 -12.116 -17.146 1.00 54.53 80 ILE A N 1
ATOM 638 C CA . ILE A 1 80 ? 14.818 -13.318 -17.338 1.00 54.53 80 ILE A CA 1
ATOM 639 C C . ILE A 1 80 ? 14.626 -13.812 -18.769 1.00 54.53 80 ILE A C 1
ATOM 641 O O . ILE A 1 80 ? 15.655 -14.077 -19.427 1.00 54.53 80 ILE A O 1
#

Secondary structure (DSSP, 8-state):
---SPPPPSSHHHHHHHHHHTTSS-HHHHHHHHHHHHHHHHHHH-GGG--HHHHHHHHHHTTHHHHHHHHHHHHHHHHT-